Protein AF-A0A4Y7JZV1-F1 (afdb_monomer)

Nearest PDB structures (foldseek):
  4ozs-assembly1_A  TM=9.138E-01  e=5.845E-04  synthetic construct
  5orm-assembly1_A  TM=9.285E-01  e=1.076E-03  synthetic construct
  5i9g-assembly1_C  TM=8.326E-01  e=6.178E-04  unidentified
  4pjs-assembly1_A  TM=9.303E-01  e=1.774E-03  unidentified
  4pjq-assembly2_B  TM=8.837E-01  e=1.587E-03  unidentified

Radius of gyration: 12.01 Å; Cα contacts (8 Å, |Δi|>4): 100; chains: 1; bounding box: 32×24×26 Å

Solvent-accessible surface area (backbone atoms only — not comparable to full-atom values): 4711 Å² total; per-residue (Å²): 110,47,23,74,71,68,40,49,64,65,36,50,52,56,57,71,66,45,91,74,80,50,68,68,59,53,34,51,48,28,35,13,28,20,75,70,67,38,23,68,59,22,48,53,55,51,53,48,38,62,72,71,66,50,78,83,52,75,72,41,55,53,25,50,43,48,10,21,63,76,60,69,34,60,71,61,33,54,58,56,53,65,72,77,110

Foldseek 3Di:
DCLLVVNLVVLVVVLVPDPDDALVSLLVNLLSCLNVLVLVVSVVSVVVCVVVVHDHDPSSLVSNLSSCVSNVVVVVNVVSVVVVD

Organism: Papaver somniferum (NCBI:txid3469)

pLDDT: mean 87.42, std 6.57, range [59.88, 93.88]

Structure (mmCIF, N/CA/C/O backbone):
data_AF-A0A4Y7JZV1-F1
#
_entry.id   AF-A0A4Y7JZV1-F1
#
loop_
_atom_site.group_PDB
_atom_site.id
_atom_site.type_symbol
_atom_site.label_atom_id
_atom_site.label_alt_id
_atom_site.label_comp_id
_atom_site.label_asym_id
_atom_site.label_entity_id
_atom_site.label_seq_id
_atom_site.pdbx_PDB_ins_code
_atom_site.Cartn_x
_atom_site.Cartn_y
_atom_site.Cartn_z
_atom_site.occupancy
_atom_site.B_iso_or_equiv
_atom_site.auth_seq_id
_atom_site.auth_comp_id
_atom_site.auth_asym_id
_atom_site.auth_atom_id
_atom_site.pdbx_PDB_model_num
ATOM 1 N N . MET A 1 1 ? 8.435 11.141 -2.167 1.00 59.91 1 MET A N 1
ATOM 2 C CA . MET A 1 1 ? 9.855 11.301 -2.544 1.00 59.91 1 MET A CA 1
ATOM 3 C C . MET A 1 1 ? 10.642 10.074 -2.105 1.00 59.91 1 MET A C 1
ATOM 5 O O . MET A 1 1 ? 11.028 9.330 -2.984 1.00 59.91 1 MET A O 1
ATOM 9 N N . PHE A 1 2 ? 10.715 9.768 -0.802 1.00 70.94 2 PHE A N 1
ATOM 10 C CA . PHE A 1 2 ? 11.384 8.566 -0.261 1.00 70.94 2 PHE A CA 1
ATOM 11 C C . PHE A 1 2 ? 10.914 7.242 -0.886 1.00 70.94 2 PHE A C 1
ATOM 13 O O . PHE A 1 2 ? 11.685 6.576 -1.568 1.00 70.94 2 PHE A O 1
ATOM 20 N N . ALA A 1 3 ? 9.616 6.931 -0.795 1.00 72.44 3 ALA A N 1
ATOM 21 C CA . ALA A 1 3 ? 9.100 5.652 -1.285 1.00 72.44 3 ALA A CA 1
ATOM 22 C C . ALA A 1 3 ? 9.224 5.474 -2.815 1.00 72.44 3 ALA A C 1
ATOM 24 O O . ALA A 1 3 ? 9.452 4.373 -3.295 1.00 72.44 3 ALA A O 1
ATOM 25 N N . LYS A 1 4 ? 9.137 6.557 -3.602 1.00 67.56 4 LYS A N 1
ATOM 26 C CA . LYS A 1 4 ? 9.349 6.503 -5.064 1.00 67.56 4 LYS A C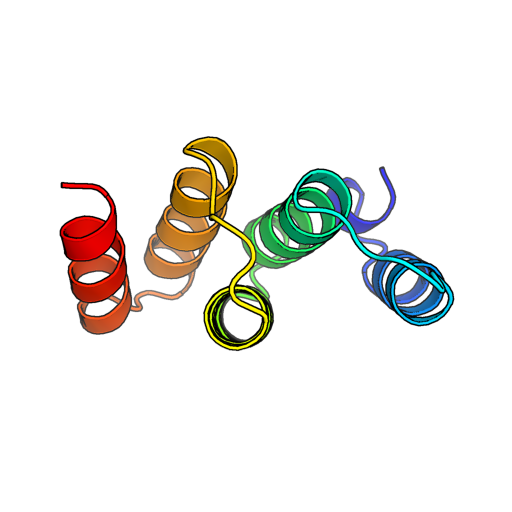A 1
ATOM 27 C C . LYS A 1 4 ? 10.811 6.254 -5.452 1.00 67.56 4 LYS A C 1
ATOM 29 O O . LYS A 1 4 ? 11.052 5.770 -6.548 1.00 67.56 4 LYS A O 1
ATOM 34 N N . CYS A 1 5 ? 11.760 6.587 -4.580 1.00 79.12 5 CYS A N 1
ATOM 35 C CA . CYS A 1 5 ? 13.189 6.369 -4.805 1.00 79.12 5 CYS A CA 1
ATOM 36 C C . CYS A 1 5 ? 13.683 5.022 -4.246 1.00 79.12 5 CYS A C 1
ATOM 38 O O . CYS A 1 5 ? 14.886 4.793 -4.216 1.00 79.12 5 CYS A O 1
ATOM 40 N N . GLY A 1 6 ? 12.777 4.158 -3.773 1.00 78.44 6 GLY A N 1
ATOM 41 C CA . GLY A 1 6 ? 13.112 2.852 -3.195 1.00 78.44 6 GLY A CA 1
ATOM 42 C C . GLY A 1 6 ? 13.489 2.877 -1.713 1.00 78.44 6 GLY A C 1
ATOM 43 O O . GLY A 1 6 ? 13.608 1.819 -1.104 1.00 78.44 6 GLY A O 1
ATOM 44 N N . AS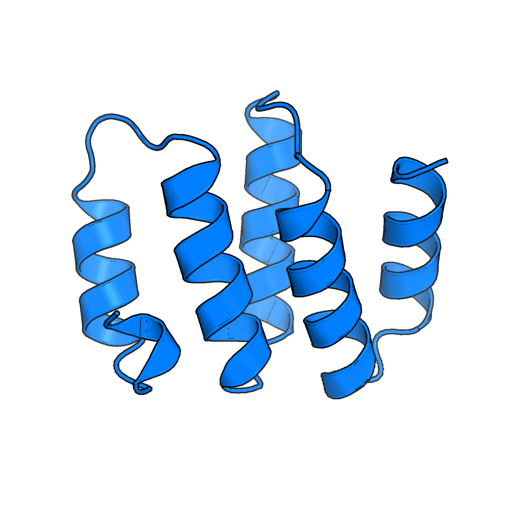P A 1 7 ? 13.594 4.058 -1.096 1.00 86.75 7 ASP A N 1
ATOM 45 C CA . ASP A 1 7 ? 13.810 4.191 0.347 1.00 86.75 7 ASP A CA 1
ATOM 46 C C . ASP A 1 7 ? 12.479 4.053 1.103 1.00 86.75 7 ASP A C 1
ATOM 48 O O . ASP A 1 7 ? 11.837 5.025 1.523 1.00 86.75 7 ASP A O 1
ATOM 52 N N . LEU A 1 8 ? 12.017 2.807 1.192 1.00 86.94 8 LEU 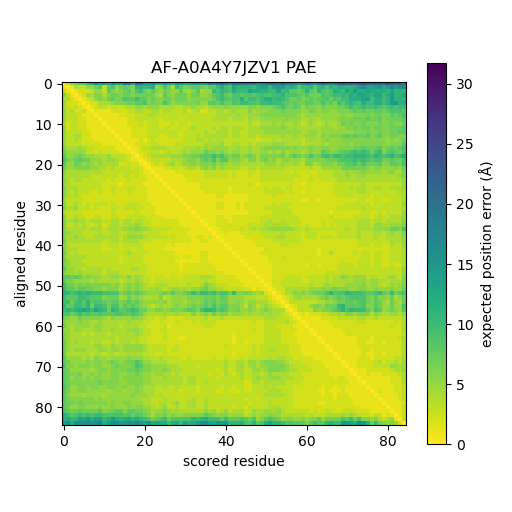A N 1
ATOM 53 C CA . LEU A 1 8 ? 10.781 2.438 1.878 1.00 86.94 8 LEU A CA 1
ATOM 54 C C . LEU A 1 8 ? 10.910 2.514 3.402 1.00 86.94 8 LEU A C 1
ATOM 56 O O . LEU A 1 8 ? 9.910 2.755 4.080 1.00 86.94 8 LEU A O 1
ATOM 60 N N . GLU A 1 9 ? 12.117 2.348 3.939 1.00 86.75 9 GLU A N 1
ATOM 61 C CA . GLU A 1 9 ? 12.373 2.377 5.379 1.00 86.75 9 GLU A CA 1
ATOM 62 C C . GLU A 1 9 ? 12.186 3.793 5.929 1.00 86.75 9 GLU A C 1
ATOM 64 O O . GLU A 1 9 ? 11.347 4.007 6.809 1.00 86.75 9 GLU A O 1
ATOM 69 N N . SER A 1 10 ? 12.846 4.791 5.329 1.00 86.69 10 SER A N 1
ATOM 70 C CA . SER A 1 10 ? 12.646 6.196 5.701 1.00 86.69 10 SER A CA 1
ATOM 71 C C . SER A 1 10 ? 11.210 6.644 5.445 1.00 86.69 10 SER A C 1
ATOM 73 O O . SER A 1 10 ? 10.635 7.384 6.247 1.00 86.69 10 SER A O 1
ATOM 75 N N . ALA A 1 11 ? 10.593 6.187 4.347 1.00 87.06 11 ALA A N 1
ATOM 76 C CA . ALA A 1 11 ? 9.196 6.495 4.061 1.00 87.06 11 ALA A CA 1
ATOM 77 C C . ALA A 1 11 ? 8.258 5.982 5.163 1.00 87.06 11 ALA A C 1
ATOM 79 O O . ALA A 1 11 ? 7.385 6.726 5.608 1.00 87.06 11 ALA A O 1
ATOM 80 N N . SER A 1 12 ? 8.462 4.746 5.621 1.00 86.31 12 SER A N 1
ATOM 81 C CA . SER A 1 12 ? 7.656 4.114 6.670 1.00 86.31 12 SER A CA 1
ATOM 82 C C . SER A 1 12 ? 7.908 4.747 8.036 1.00 86.31 12 SER A C 1
ATOM 84 O O . SER A 1 12 ? 6.960 5.027 8.770 1.00 86.31 12 SER A O 1
ATOM 86 N N . LEU A 1 13 ? 9.167 5.053 8.363 1.00 89.00 13 LEU A N 1
ATOM 87 C CA . LEU A 1 13 ? 9.532 5.749 9.596 1.00 89.00 13 LEU A CA 1
ATOM 88 C C . LEU A 1 13 ? 8.842 7.114 9.682 1.00 89.00 13 LEU A C 1
ATOM 90 O O . LEU A 1 13 ? 8.146 7.401 10.657 1.00 89.00 13 LEU A O 1
ATOM 94 N N . MET A 1 14 ? 8.982 7.934 8.639 1.00 88.19 14 MET A N 1
ATOM 95 C CA . MET A 1 14 ? 8.364 9.259 8.580 1.00 88.19 14 MET A CA 1
ATOM 96 C C . MET A 1 14 ? 6.840 9.160 8.606 1.00 88.19 14 MET A C 1
ATOM 98 O O . MET A 1 14 ? 6.182 9.929 9.304 1.00 88.19 14 MET A O 1
ATOM 102 N N . PHE A 1 15 ? 6.268 8.187 7.893 1.00 88.50 15 PHE A N 1
ATOM 103 C CA . PHE A 1 15 ? 4.834 7.927 7.915 1.00 88.50 15 PHE A CA 1
ATOM 104 C C . PHE A 1 15 ? 4.332 7.617 9.329 1.00 88.50 15 PHE A C 1
ATOM 106 O O . PHE A 1 15 ? 3.347 8.205 9.772 1.00 88.50 15 PHE A O 1
ATOM 113 N N . ASN A 1 16 ? 5.035 6.761 10.070 1.00 88.00 16 ASN A N 1
ATOM 114 C CA . ASN A 1 16 ? 4.670 6.382 11.433 1.00 88.00 16 ASN A CA 1
ATOM 115 C C . ASN A 1 16 ? 4.833 7.523 12.444 1.00 88.00 16 ASN A C 1
ATOM 117 O O . ASN A 1 16 ? 4.064 7.600 13.400 1.00 88.00 16 ASN A O 1
ATOM 121 N N . GLN A 1 17 ? 5.774 8.442 12.216 1.00 91.19 17 GLN A N 1
ATOM 122 C CA . GLN A 1 17 ? 5.979 9.621 13.063 1.00 91.19 17 GLN A CA 1
ATOM 123 C C . GLN A 1 17 ? 4.914 10.715 12.871 1.00 91.19 17 GLN A C 1
ATOM 125 O O . GLN A 1 17 ? 4.783 11.608 13.714 1.00 91.19 17 GLN A O 1
ATOM 130 N N . LEU A 1 18 ? 4.126 10.674 11.790 1.00 87.31 18 LEU A N 1
ATOM 131 C CA . LEU A 1 18 ? 3.079 11.666 11.553 1.00 87.31 18 LEU A CA 1
ATOM 132 C C . LEU A 1 18 ? 1.923 11.501 12.543 1.00 87.31 18 LEU A C 1
ATOM 134 O O . LEU A 1 18 ? 1.162 10.535 12.498 1.00 87.31 18 LEU A O 1
ATOM 138 N N . ARG A 1 19 ? 1.740 12.523 13.386 1.00 84.00 19 ARG A N 1
ATOM 139 C CA . ARG A 1 19 ? 0.660 12.589 14.385 1.00 84.00 19 ARG A CA 1
ATOM 140 C C . ARG A 1 19 ? -0.738 12.622 13.752 1.00 84.00 19 ARG A C 1
ATOM 142 O O . ARG A 1 19 ? -1.695 12.156 14.358 1.00 84.00 19 ARG A O 1
ATOM 149 N N . LYS A 1 20 ? -0.860 13.171 12.539 1.00 82.06 20 LYS A N 1
ATOM 150 C CA . LYS A 1 20 ? -2.085 13.151 11.733 1.00 82.06 20 LYS A CA 1
ATOM 151 C C . LYS A 1 20 ? -1.728 12.786 10.29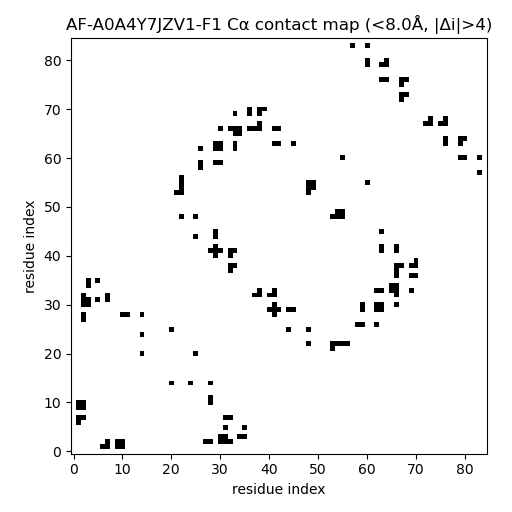9 1.00 82.06 20 LYS A C 1
ATOM 153 O O . LYS A 1 20 ? -0.990 13.515 9.639 1.00 82.06 20 LYS A O 1
ATOM 158 N N . LYS A 1 21 ? -2.259 11.663 9.826 1.00 87.38 21 LYS A N 1
ATOM 159 C CA . LYS A 1 21 ? -2.105 11.203 8.446 1.00 87.38 21 LYS A CA 1
ATOM 160 C C . LYS A 1 21 ? -3.308 11.685 7.641 1.00 87.38 21 LYS A C 1
ATOM 162 O O . LYS A 1 21 ? -4.439 11.619 8.114 1.00 87.38 21 LYS A O 1
ATOM 167 N N . CYS A 1 22 ? -3.072 12.212 6.446 1.00 86.94 22 CYS A N 1
ATOM 168 C CA . CYS A 1 22 ? -4.135 12.553 5.503 1.00 86.94 22 CYS A CA 1
ATOM 169 C C . CYS A 1 22 ? -4.041 11.647 4.275 1.00 86.94 22 CYS A C 1
ATOM 171 O O . CYS A 1 22 ? -3.021 10.989 4.056 1.00 86.94 22 CYS A O 1
ATOM 173 N N . ILE A 1 23 ? -5.096 11.627 3.459 1.00 88.38 23 ILE A N 1
ATOM 174 C CA . ILE A 1 23 ? -5.180 10.749 2.285 1.00 88.38 23 ILE A CA 1
ATOM 175 C C . ILE A 1 23 ? -3.985 10.906 1.327 1.00 88.38 23 ILE A C 1
ATOM 177 O O . ILE A 1 23 ? -3.536 9.926 0.740 1.00 88.38 23 ILE A O 1
ATOM 181 N N . ILE A 1 24 ? -3.398 12.104 1.234 1.00 87.94 24 ILE A N 1
ATOM 182 C CA . ILE A 1 24 ? -2.218 12.375 0.399 1.00 87.94 24 ILE A CA 1
ATOM 183 C C . ILE A 1 24 ? -0.990 11.614 0.921 1.00 87.94 24 ILE A C 1
ATOM 185 O O . ILE A 1 24 ? -0.254 11.005 0.139 1.00 87.94 24 ILE A O 1
ATOM 189 N N . THR A 1 25 ? -0.769 11.615 2.239 1.00 89.19 25 THR A N 1
ATOM 190 C CA . THR A 1 25 ? 0.343 10.891 2.867 1.00 89.19 25 THR A CA 1
ATOM 191 C C . THR A 1 25 ? 0.187 9.388 2.669 1.00 89.19 25 THR A C 1
ATOM 193 O O . THR A 1 25 ? 1.121 8.727 2.221 1.00 89.19 25 THR A O 1
ATOM 196 N N . TRP A 1 26 ? -1.011 8.866 2.932 1.00 90.88 26 TRP A N 1
ATOM 197 C CA . TRP A 1 26 ? -1.351 7.464 2.706 1.00 90.88 26 TRP A CA 1
ATOM 198 C C . TRP A 1 26 ? -1.107 7.042 1.256 1.00 90.88 26 TRP A C 1
ATOM 200 O O . TRP A 1 26 ? -0.380 6.088 0.992 1.00 90.88 26 TRP A O 1
ATOM 210 N N .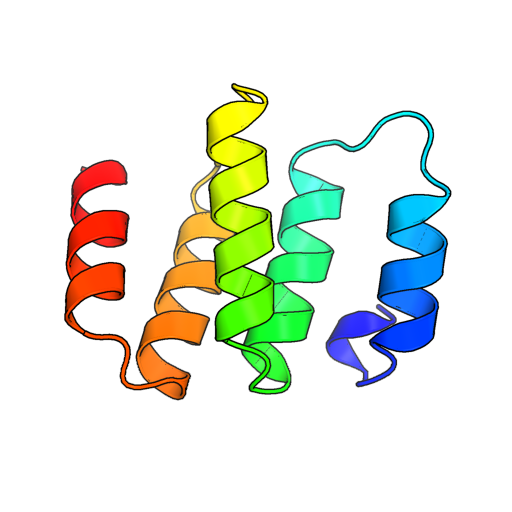 THR A 1 27 ? -1.634 7.815 0.307 1.00 91.12 27 THR A N 1
ATOM 211 C CA . THR A 1 27 ? -1.459 7.569 -1.130 1.00 91.12 27 THR A CA 1
ATOM 212 C C . THR A 1 27 ? 0.009 7.560 -1.526 1.00 91.12 27 THR A C 1
ATOM 214 O O . THR A 1 27 ? 0.427 6.721 -2.317 1.00 91.12 27 THR A O 1
ATOM 217 N N . SER A 1 28 ? 0.810 8.468 -0.965 1.00 90.38 28 SER A N 1
ATOM 218 C CA . SER A 1 28 ? 2.238 8.555 -1.275 1.00 90.38 28 SER A CA 1
ATOM 219 C C . SER A 1 28 ? 3.001 7.296 -0.857 1.00 90.38 28 SER A C 1
ATOM 221 O O . SER A 1 28 ? 3.886 6.856 -1.593 1.00 90.38 28 SER A O 1
ATOM 223 N N . VAL A 1 29 ? 2.660 6.715 0.298 1.00 91.44 29 VAL A N 1
ATOM 224 C CA . VAL A 1 29 ? 3.282 5.476 0.791 1.00 91.44 29 VAL A CA 1
ATOM 225 C C . VAL A 1 29 ? 2.766 4.267 0.016 1.00 91.44 29 VAL A C 1
ATOM 227 O O . VAL A 1 29 ? 3.576 3.502 -0.500 1.00 91.44 29 VAL A O 1
ATOM 230 N N . VAL A 1 30 ? 1.448 4.144 -0.171 1.00 92.50 30 VAL A N 1
ATOM 231 C CA . VAL A 1 30 ? 0.828 3.053 -0.946 1.00 92.50 30 VAL A CA 1
ATOM 232 C C . VAL A 1 30 ? 1.374 3.002 -2.374 1.00 92.50 30 VAL A C 1
ATOM 234 O O . VAL A 1 30 ? 1.780 1.941 -2.839 1.00 92.50 30 VAL A O 1
ATOM 237 N N . ALA A 1 31 ? 1.453 4.144 -3.062 1.00 91.00 31 ALA A N 1
ATOM 238 C CA . ALA A 1 31 ? 1.997 4.214 -4.418 1.00 91.00 31 ALA A CA 1
ATOM 239 C C . ALA A 1 31 ? 3.486 3.854 -4.474 1.00 91.00 31 ALA A C 1
ATOM 241 O O . ALA A 1 31 ? 3.930 3.221 -5.427 1.00 91.00 31 ALA A O 1
ATOM 242 N N . GLY A 1 32 ? 4.262 4.246 -3.462 1.00 91.50 32 GLY A N 1
ATOM 243 C CA . GLY A 1 32 ? 5.667 3.869 -3.377 1.00 91.50 32 GLY A CA 1
ATOM 244 C C . GLY A 1 32 ? 5.863 2.374 -3.129 1.00 91.50 32 GLY A C 1
ATOM 245 O O . GLY A 1 32 ? 6.666 1.752 -3.813 1.00 91.50 32 GLY A O 1
ATOM 246 N N . LEU A 1 33 ? 5.094 1.772 -2.221 1.00 91.31 33 LEU A N 1
ATOM 247 C CA . LEU A 1 33 ? 5.117 0.324 -1.990 1.00 91.31 33 LEU A CA 1
ATOM 248 C C . LEU A 1 33 ? 4.719 -0.447 -3.254 1.00 91.31 33 LEU A C 1
ATOM 250 O O . LEU A 1 33 ? 5.431 -1.361 -3.663 1.00 91.31 33 LEU A O 1
ATOM 254 N N . ALA A 1 34 ? 3.642 -0.021 -3.921 1.00 90.19 34 ALA A N 1
ATOM 255 C CA . ALA A 1 34 ? 3.197 -0.589 -5.191 1.00 90.19 34 ALA A CA 1
ATOM 256 C C . ALA A 1 34 ? 4.303 -0.548 -6.259 1.00 90.19 34 ALA A C 1
ATOM 258 O O . ALA A 1 34 ? 4.576 -1.558 -6.904 1.00 90.19 34 ALA A O 1
ATOM 259 N N . PHE A 1 35 ? 4.972 0.601 -6.404 1.00 88.88 35 PHE A N 1
ATOM 260 C CA . PHE A 1 35 ? 6.054 0.793 -7.371 1.00 88.88 35 PHE A CA 1
ATOM 261 C C . PHE A 1 35 ? 7.273 -0.100 -7.095 1.00 88.88 35 PHE A C 1
ATOM 263 O O . PHE A 1 35 ? 7.915 -0.567 -8.029 1.00 88.88 35 PHE A O 1
ATOM 270 N N . ASN A 1 36 ? 7.570 -0.381 -5.825 1.00 88.75 36 ASN A N 1
ATOM 271 C CA . ASN A 1 36 ? 8.684 -1.246 -5.425 1.00 88.75 36 ASN A CA 1
ATOM 272 C C . ASN A 1 36 ? 8.293 -2.730 -5.305 1.00 88.75 36 ASN A C 1
ATOM 274 O O . ASN A 1 36 ? 9.033 -3.518 -4.720 1.00 88.75 36 ASN A O 1
ATOM 278 N N . GLY A 1 37 ? 7.122 -3.128 -5.812 1.00 86.69 37 GLY A N 1
ATOM 279 C CA . GLY A 1 37 ? 6.661 -4.518 -5.779 1.00 86.69 37 GLY A CA 1
ATOM 280 C C . GLY A 1 37 ? 6.191 -5.010 -4.404 1.00 86.69 37 GLY A C 1
ATOM 281 O O . GLY A 1 37 ? 5.801 -6.172 -4.279 1.00 86.69 37 GLY A O 1
ATOM 282 N N . GLN A 1 38 ? 6.135 -4.141 -3.390 1.00 90.19 38 GLN A N 1
ATOM 283 C CA . GLN A 1 38 ? 5.629 -4.437 -2.042 1.00 90.19 38 GLN A CA 1
ATOM 284 C C . GLN A 1 38 ? 4.091 -4.446 -2.013 1.00 90.19 38 GLN A C 1
ATOM 286 O O . GLN A 1 38 ? 3.423 -3.711 -1.282 1.00 90.19 38 GLN A O 1
ATOM 291 N N . CYS A 1 39 ? 3.496 -5.281 -2.864 1.00 90.94 39 CYS A N 1
ATOM 292 C CA . CYS A 1 39 ? 2.069 -5.239 -3.175 1.00 90.94 39 CYS A CA 1
ATOM 293 C C . CYS A 1 39 ? 1.192 -5.586 -1.963 1.00 90.94 39 CYS A C 1
ATOM 295 O O . CYS A 1 39 ? 0.128 -5.000 -1.775 1.00 90.94 39 CYS A O 1
ATOM 297 N N . LYS A 1 40 ? 1.643 -6.524 -1.119 1.00 90.69 40 LYS A N 1
ATOM 298 C CA . LYS A 1 40 ? 0.913 -6.938 0.090 1.00 90.69 40 LYS A CA 1
ATOM 299 C C . LYS A 1 40 ? 0.842 -5.814 1.125 1.00 90.69 40 LYS A C 1
ATOM 301 O O . LYS A 1 40 ? -0.222 -5.585 1.687 1.00 90.69 40 LYS A O 1
ATOM 306 N N . GLU A 1 41 ? 1.943 -5.098 1.331 1.00 91.56 41 GLU A N 1
ATOM 307 C CA . GLU A 1 41 ? 2.013 -3.968 2.267 1.00 91.56 41 GLU A CA 1
ATOM 308 C C . GLU A 1 41 ? 1.202 -2.775 1.758 1.00 91.56 41 GLU A C 1
ATOM 310 O O . GLU A 1 41 ? 0.448 -2.172 2.519 1.00 91.56 41 GLU A O 1
ATOM 315 N N . ALA A 1 42 ? 1.266 -2.490 0.451 1.00 92.50 42 ALA A N 1
ATOM 316 C CA . ALA A 1 42 ? 0.424 -1.471 -0.175 1.00 92.50 42 ALA A CA 1
ATOM 317 C C . ALA A 1 42 ? -1.074 -1.738 0.066 1.00 92.50 42 ALA A C 1
ATOM 319 O O . ALA A 1 42 ? -1.839 -0.814 0.347 1.00 92.50 42 ALA A O 1
ATOM 320 N N . LEU A 1 43 ? -1.491 -3.005 -0.015 1.00 92.44 43 LEU A N 1
ATOM 321 C CA . LEU A 1 43 ? -2.873 -3.416 0.226 1.00 92.44 43 LEU A CA 1
ATOM 322 C C . LEU A 1 43 ? -3.265 -3.380 1.701 1.00 92.44 43 LEU A C 1
ATOM 324 O O . LEU A 1 43 ? -4.385 -2.978 1.999 1.00 92.44 43 LEU A O 1
ATOM 328 N N . ALA A 1 44 ? -2.365 -3.764 2.607 1.00 92.62 44 ALA A N 1
ATOM 329 C CA . ALA A 1 44 ? -2.614 -3.670 4.043 1.00 92.62 44 ALA A CA 1
ATOM 330 C C . ALA A 1 44 ? -2.886 -2.215 4.461 1.00 92.62 44 ALA A C 1
ATOM 332 O O . ALA A 1 44 ? -3.893 -1.939 5.108 1.00 92.62 44 ALA A O 1
ATOM 333 N N . LEU A 1 45 ? -2.072 -1.267 3.982 1.00 91.75 45 LEU A N 1
ATOM 334 C CA . LEU A 1 45 ? -2.303 0.158 4.237 1.00 91.75 45 LEU A CA 1
ATOM 335 C C . LEU A 1 45 ? -3.606 0.665 3.606 1.00 91.75 45 LEU A C 1
ATOM 337 O O . LEU A 1 45 ? -4.278 1.514 4.183 1.00 91.75 45 LEU A O 1
ATOM 341 N N . PHE A 1 46 ? -3.997 0.166 2.430 1.00 91.50 46 PHE A N 1
ATOM 342 C CA . PHE A 1 46 ? -5.290 0.530 1.844 1.00 91.50 46 PHE A CA 1
ATOM 343 C C . PHE A 1 46 ? -6.478 0.034 2.680 1.00 91.50 46 PHE A C 1
ATOM 345 O O . PHE A 1 46 ? -7.466 0.758 2.844 1.00 91.50 46 PHE A O 1
ATOM 352 N N . ASP A 1 47 ? -6.380 -1.175 3.234 1.00 91.00 47 ASP A N 1
ATOM 353 C CA . ASP A 1 47 ? -7.395 -1.708 4.140 1.00 91.00 47 ASP A CA 1
ATOM 354 C C . ASP A 1 47 ? -7.486 -0.844 5.417 1.00 91.00 47 ASP A C 1
ATOM 356 O O . ASP A 1 47 ? -8.592 -0.530 5.858 1.00 91.00 47 ASP A O 1
ATOM 360 N N . GLU A 1 48 ? -6.359 -0.357 5.950 1.00 90.75 48 GLU A N 1
ATOM 361 C CA . GLU A 1 48 ? -6.333 0.584 7.084 1.00 90.75 48 GLU A CA 1
ATOM 362 C C . GLU A 1 48 ? -7.048 1.908 6.776 1.00 90.75 48 GLU A C 1
ATOM 364 O O . GLU A 1 48 ? -7.863 2.365 7.575 1.00 90.75 48 GLU A O 1
ATOM 369 N N . ILE A 1 49 ? -6.840 2.495 5.593 1.00 87.50 49 ILE A N 1
ATOM 370 C CA . ILE A 1 49 ? -7.547 3.719 5.161 1.00 87.50 49 ILE A CA 1
ATOM 371 C C . ILE A 1 49 ? -9.060 3.506 5.156 1.00 87.50 49 ILE A C 1
ATOM 373 O O . ILE A 1 49 ? -9.822 4.367 5.607 1.00 87.50 49 ILE A O 1
ATOM 377 N N . CYS A 1 50 ? -9.497 2.344 4.660 1.00 84.81 50 CYS A N 1
ATOM 378 C CA . CYS A 1 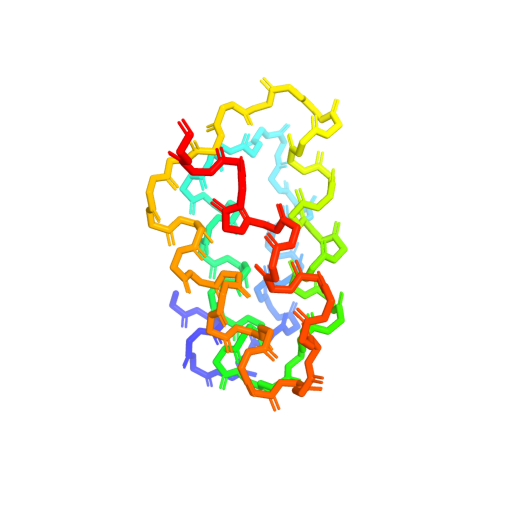50 ? -10.906 1.974 4.648 1.00 84.81 50 CYS A CA 1
ATOM 379 C C . CYS A 1 50 ? -11.470 1.839 6.072 1.00 84.81 50 CYS A C 1
ATOM 381 O O . CYS A 1 50 ? -12.620 2.219 6.305 1.00 84.81 50 CYS A O 1
ATOM 383 N N . LEU A 1 51 ? -10.680 1.319 7.016 1.00 87.50 51 LEU A N 1
ATOM 384 C CA . LEU A 1 51 ? -11.059 1.182 8.425 1.00 87.50 51 LEU A CA 1
ATOM 385 C C . LEU A 1 51 ? -11.098 2.532 9.155 1.00 87.50 51 LEU A C 1
ATOM 387 O O . LEU A 1 51 ? -12.024 2.774 9.930 1.00 87.50 51 LEU A O 1
ATOM 391 N N . GLU A 1 52 ? -10.166 3.442 8.862 1.00 83.75 52 GLU A N 1
ATOM 392 C CA . GLU A 1 52 ? -10.134 4.801 9.425 1.00 83.75 52 GLU A CA 1
ATOM 393 C C . GLU A 1 52 ? -11.245 5.719 8.875 1.00 83.75 52 GLU A C 1
ATOM 395 O O . GLU A 1 52 ? -11.350 6.879 9.277 1.00 83.75 52 GLU A O 1
ATOM 400 N N . ARG A 1 53 ? -12.106 5.216 7.974 1.00 80.25 53 ARG A N 1
ATOM 401 C CA . ARG A 1 53 ? -13.173 5.977 7.291 1.00 80.25 53 ARG A CA 1
ATOM 402 C C . ARG A 1 53 ? -12.649 7.217 6.560 1.00 80.25 53 ARG A C 1
ATOM 404 O O . ARG A 1 53 ? -13.388 8.178 6.340 1.00 80.25 53 ARG A O 1
ATOM 411 N N . ILE A 1 54 ? -11.378 7.198 6.165 1.00 81.31 54 ILE A N 1
ATOM 412 C CA . ILE A 1 54 ? -10.803 8.227 5.308 1.00 81.31 54 ILE A CA 1
ATOM 413 C C . ILE A 1 54 ? -11.282 7.927 3.893 1.00 8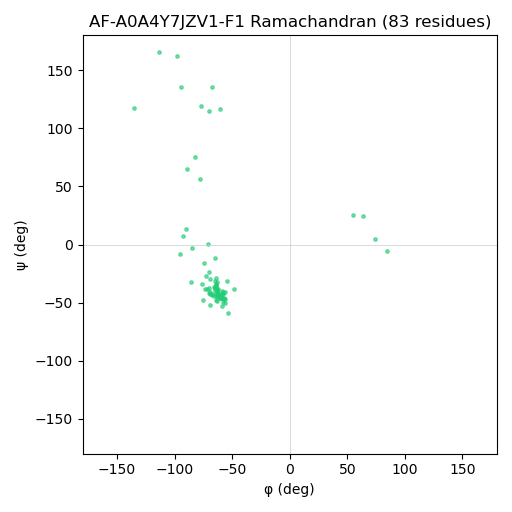1.31 54 ILE A C 1
ATOM 415 O O . ILE A 1 54 ? -10.994 6.858 3.360 1.00 81.31 54 ILE A O 1
ATOM 419 N N . GLN A 1 55 ? -12.010 8.865 3.283 1.00 82.50 55 GLN A N 1
ATOM 420 C CA . GLN A 1 55 ? -12.509 8.686 1.923 1.00 82.50 55 GLN A CA 1
ATOM 421 C C . GLN A 1 55 ? -11.325 8.506 0.957 1.00 82.50 55 GLN A C 1
ATOM 423 O O . GLN A 1 55 ? -10.526 9.437 0.796 1.00 82.50 55 GLN A O 1
ATOM 428 N N . PRO A 1 56 ? -11.195 7.338 0.303 1.00 81.25 56 PRO A N 1
ATOM 429 C CA . PRO A 1 56 ? -10.182 7.146 -0.718 1.00 81.25 56 PRO A CA 1
ATOM 430 C C . PRO A 1 56 ? -10.518 8.028 -1.929 1.00 81.25 56 PRO A C 1
ATOM 432 O O . PRO A 1 56 ? -11.673 8.087 -2.350 1.00 81.25 56 PRO A O 1
ATOM 435 N N . HIS A 1 57 ? -9.525 8.718 -2.488 1.00 83.31 57 HIS A N 1
ATOM 436 C CA . HIS A 1 57 ? -9.664 9.470 -3.742 1.00 83.31 57 HIS A CA 1
ATOM 437 C C . HIS A 1 57 ? -9.131 8.648 -4.930 1.00 83.31 57 HIS A C 1
ATOM 439 O O . HIS A 1 57 ? -8.297 7.763 -4.738 1.00 83.31 57 HIS A O 1
ATOM 445 N N . ASP A 1 58 ? -9.484 8.998 -6.162 1.00 84.94 58 ASP A N 1
ATOM 446 C CA . ASP A 1 58 ? -9.147 8.235 -7.381 1.00 84.94 58 ASP A CA 1
ATOM 447 C C . ASP A 1 58 ? -7.668 7.820 -7.492 1.00 84.94 58 ASP A C 1
ATOM 449 O O . ASP A 1 58 ? -7.347 6.691 -7.866 1.00 84.94 58 ASP A O 1
ATOM 453 N N . VAL A 1 59 ? -6.741 8.690 -7.077 1.00 87.94 59 VAL A N 1
ATOM 454 C CA . VAL A 1 59 ? -5.293 8.425 -7.169 1.00 87.94 59 VAL A CA 1
ATOM 455 C C . VAL A 1 59 ? -4.853 7.223 -6.324 1.00 87.94 59 VAL A C 1
ATOM 457 O O . VAL A 1 59 ? -3.932 6.504 -6.715 1.00 87.94 59 VAL A O 1
ATOM 460 N N . ILE A 1 60 ? -5.504 6.955 -5.187 1.00 90.06 60 ILE A N 1
ATOM 461 C CA . ILE A 1 60 ? -5.119 5.817 -4.347 1.00 90.06 60 ILE A CA 1
ATOM 462 C C . ILE A 1 60 ? -5.611 4.503 -4.935 1.00 90.06 60 ILE A C 1
ATOM 464 O O . ILE A 1 60 ? -4.901 3.504 -4.884 1.00 90.06 60 ILE A O 1
ATOM 468 N N . PHE A 1 61 ? -6.777 4.517 -5.578 1.00 91.38 61 PHE A N 1
ATOM 469 C CA . PHE A 1 61 ? -7.284 3.357 -6.290 1.00 91.38 61 PHE A CA 1
ATOM 470 C C . PHE A 1 61 ? -6.371 2.972 -7.454 1.00 91.38 61 PHE A C 1
ATOM 472 O O . PHE A 1 61 ? -6.073 1.793 -7.616 1.00 91.38 61 PHE A O 1
ATOM 479 N N . ILE A 1 62 ? -5.842 3.948 -8.201 1.00 91.44 62 ILE A N 1
ATOM 480 C CA . ILE A 1 62 ? -4.845 3.695 -9.255 1.00 91.44 62 ILE A CA 1
ATOM 481 C C . ILE A 1 62 ? -3.592 3.030 -8.669 1.00 91.44 62 ILE A C 1
ATOM 483 O O . ILE A 1 62 ? -3.103 2.039 -9.217 1.00 91.44 62 ILE A O 1
ATOM 487 N N . ALA A 1 63 ? -3.085 3.538 -7.542 1.00 91.56 63 ALA A N 1
ATOM 488 C CA . ALA A 1 63 ? -1.913 2.974 -6.876 1.00 91.56 63 ALA A CA 1
ATOM 489 C C . ALA A 1 63 ? -2.149 1.523 -6.419 1.00 91.56 63 ALA A C 1
ATOM 491 O O . ALA A 1 63 ? -1.317 0.648 -6.657 1.00 91.56 63 ALA A O 1
ATOM 492 N N . VAL A 1 64 ? -3.308 1.254 -5.821 1.00 92.94 64 VAL A N 1
ATOM 493 C CA . VAL A 1 64 ? -3.687 -0.077 -5.334 1.00 92.94 64 VAL A CA 1
ATOM 494 C C . VAL A 1 64 ? -3.937 -1.055 -6.484 1.00 92.94 64 VAL A C 1
ATOM 496 O O . VAL A 1 64 ? -3.464 -2.187 -6.435 1.00 92.94 64 VAL A O 1
ATOM 499 N N . LEU A 1 65 ? -4.617 -0.638 -7.554 1.00 93.31 65 LEU A N 1
ATOM 500 C CA . LEU A 1 65 ? -4.819 -1.470 -8.746 1.00 93.31 65 LEU A CA 1
ATOM 501 C C . LEU A 1 65 ? -3.497 -1.786 -9.457 1.00 93.31 65 LEU A C 1
ATOM 503 O O . LEU A 1 65 ? -3.313 -2.902 -9.951 1.00 93.31 65 LEU A O 1
ATOM 507 N N . SER A 1 66 ? -2.555 -0.840 -9.454 1.00 91.81 66 SER A N 1
ATOM 508 C CA . SER A 1 66 ? -1.194 -1.075 -9.945 1.00 91.81 66 SER A CA 1
ATOM 509 C C . SER A 1 66 ? -0.495 -2.139 -9.096 1.00 91.81 66 SER A C 1
ATOM 511 O O . SER A 1 66 ? 0.051 -3.093 -9.646 1.00 91.81 66 SER A O 1
ATOM 513 N N . ALA A 1 67 ? -0.595 -2.053 -7.763 1.00 92.88 67 ALA A N 1
ATOM 514 C CA . ALA A 1 67 ? -0.078 -3.083 -6.859 1.00 92.88 67 ALA A CA 1
ATOM 515 C C . ALA A 1 67 ? -0.714 -4.458 -7.126 1.00 92.88 67 ALA A C 1
ATOM 517 O O . ALA A 1 67 ? -0.015 -5.466 -7.176 1.00 92.88 67 ALA A O 1
ATOM 518 N N . CYS A 1 68 ? -2.031 -4.518 -7.348 1.00 93.81 68 CYS A N 1
ATOM 519 C CA . CYS A 1 68 ? -2.712 -5.772 -7.672 1.00 93.81 68 CYS A CA 1
ATOM 520 C C . CYS A 1 68 ? -2.213 -6.376 -8.989 1.00 93.81 68 CYS A C 1
ATOM 522 O O . CYS A 1 68 ? -1.995 -7.583 -9.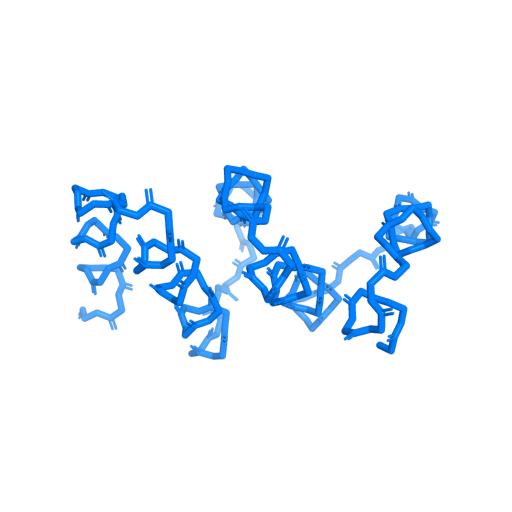057 1.00 93.81 68 CYS A O 1
ATOM 524 N N . THR A 1 69 ? -1.996 -5.542 -10.008 1.00 91.94 69 THR A N 1
ATOM 525 C CA . THR A 1 69 ? -1.456 -5.971 -11.305 1.00 91.94 69 THR A CA 1
ATOM 526 C C . THR A 1 69 ? -0.040 -6.528 -11.157 1.00 91.94 69 THR A C 1
ATOM 528 O O . THR A 1 69 ? 0.229 -7.632 -11.622 1.00 91.94 69 THR A O 1
ATOM 531 N N . HIS A 1 70 ? 0.846 -5.815 -10.455 1.00 87.56 70 HIS A N 1
ATOM 532 C CA . HIS A 1 70 ? 2.220 -6.268 -10.216 1.00 87.56 70 HIS A CA 1
ATOM 533 C C . HIS A 1 70 ? 2.291 -7.538 -9.358 1.00 87.56 70 HIS A C 1
ATOM 535 O O . HIS A 1 70 ? 3.123 -8.404 -9.610 1.00 87.56 70 HIS A O 1
ATOM 541 N N . GLY A 1 71 ? 1.413 -7.663 -8.362 1.00 88.62 71 GLY A N 1
ATOM 542 C CA . GLY A 1 71 ? 1.379 -8.804 -7.450 1.00 88.62 71 GLY A CA 1
ATOM 543 C C . GLY A 1 71 ? 0.596 -10.017 -7.956 1.00 88.62 71 GLY A C 1
ATOM 544 O O . GLY A 1 71 ? 0.521 -11.010 -7.235 1.00 88.62 71 GLY A O 1
ATOM 545 N N . GLY A 1 72 ? -0.038 -9.946 -9.133 1.00 92.12 72 GLY A N 1
ATOM 546 C CA . GLY A 1 72 ? -0.931 -11.003 -9.629 1.00 92.12 72 GLY A CA 1
ATOM 547 C C . GLY A 1 72 ? -2.185 -11.215 -8.765 1.00 92.12 72 GLY A C 1
ATOM 548 O O . GLY A 1 72 ? -2.769 -12.296 -8.758 1.00 92.12 72 GLY A O 1
ATOM 549 N N . LEU A 1 73 ? -2.609 -10.196 -8.012 1.00 92.19 73 LEU A N 1
ATOM 550 C CA . LEU A 1 73 ? -3.687 -10.275 -7.019 1.00 92.19 73 LEU A CA 1
ATOM 551 C C . LEU A 1 73 ? -5.050 -9.980 -7.659 1.00 92.19 73 LEU A C 1
ATOM 553 O O . LEU A 1 73 ? -5.699 -8.979 -7.350 1.00 92.19 73 LEU A O 1
ATOM 557 N N . VAL A 1 74 ? -5.476 -10.854 -8.573 1.00 92.81 74 VAL A N 1
ATOM 558 C CA . VAL A 1 74 ? -6.658 -10.648 -9.433 1.00 92.81 74 VAL A CA 1
ATOM 559 C C . VAL A 1 74 ? -7.940 -10.433 -8.628 1.00 92.81 74 VAL A C 1
ATOM 561 O O . VAL A 1 74 ? -8.654 -9.459 -8.862 1.00 92.81 74 VAL A O 1
ATOM 564 N N . GLU A 1 75 ? -8.221 -11.298 -7.653 1.00 93.19 75 GLU A N 1
ATOM 565 C CA . GLU A 1 75 ? -9.448 -11.218 -6.847 1.00 93.19 75 GLU A CA 1
ATOM 566 C C . GLU A 1 75 ? -9.531 -9.901 -6.072 1.00 93.19 75 GLU A C 1
ATOM 568 O O . GLU A 1 75 ? -10.563 -9.226 -6.068 1.00 93.19 75 GLU A O 1
ATOM 573 N N . LYS A 1 76 ? -8.412 -9.487 -5.464 1.00 90.62 76 LYS A N 1
ATOM 574 C CA . LYS A 1 76 ? -8.358 -8.235 -4.710 1.00 90.62 76 LYS A CA 1
ATOM 575 C C . LYS A 1 76 ? -8.437 -7.025 -5.640 1.00 90.62 76 LYS A C 1
ATOM 577 O O . LYS A 1 76 ? -9.139 -6.073 -5.320 1.00 90.62 76 LYS A O 1
ATOM 582 N N . GLY A 1 77 ? -7.824 -7.085 -6.824 1.00 93.19 77 GLY A N 1
ATOM 583 C CA . GLY A 1 77 ? -7.982 -6.070 -7.870 1.00 93.19 77 GLY A CA 1
ATOM 584 C C . GLY A 1 77 ? -9.442 -5.869 -8.288 1.00 93.19 77 GLY A C 1
ATOM 585 O O . GLY A 1 77 ? -9.918 -4.736 -8.319 1.00 93.19 77 GLY A O 1
ATOM 586 N N . GLN A 1 78 ? -10.186 -6.955 -8.521 1.00 93.88 78 GLN A N 1
ATOM 587 C CA . GLN A 1 78 ? -11.618 -6.883 -8.835 1.00 93.88 78 GLN A CA 1
ATOM 588 C C . GLN A 1 78 ? -12.436 -6.296 -7.681 1.00 93.88 78 GLN A C 1
ATOM 590 O O . GLN A 1 78 ? -13.324 -5.475 -7.909 1.00 93.88 78 GLN A O 1
ATOM 595 N N . TRP A 1 79 ? -12.141 -6.696 -6.441 1.00 90.88 79 TRP A N 1
ATOM 596 C CA . TRP A 1 79 ? -12.819 -6.159 -5.263 1.00 90.88 79 TRP A CA 1
ATOM 597 C C . TRP A 1 79 ? -12.585 -4.653 -5.100 1.00 90.88 79 TRP A C 1
ATOM 599 O O . TRP A 1 79 ? -13.538 -3.916 -4.861 1.00 90.88 79 TRP A O 1
ATOM 609 N N . VAL A 1 80 ? -11.346 -4.184 -5.290 1.00 90.06 80 VAL A N 1
ATOM 610 C CA . VAL A 1 80 ? -11.010 -2.752 -5.250 1.00 90.06 80 VAL A CA 1
ATOM 611 C C . VAL A 1 80 ? -11.728 -1.999 -6.371 1.00 90.06 80 VAL A C 1
ATOM 613 O O . VAL A 1 80 ? -12.325 -0.960 -6.109 1.00 90.06 80 VAL A O 1
ATOM 616 N N . TYR A 1 81 ? -11.738 -2.536 -7.595 1.00 90.00 81 TYR A N 1
ATOM 617 C CA . TYR A 1 81 ? -12.399 -1.911 -8.744 1.00 90.00 81 TYR A CA 1
ATOM 618 C C . TYR A 1 81 ? -13.900 -1.675 -8.509 1.00 90.00 81 TYR A C 1
ATOM 620 O O . TYR A 1 81 ? -14.410 -0.594 -8.790 1.00 90.00 81 TYR A O 1
ATOM 628 N N . ARG A 1 82 ? -14.597 -2.640 -7.892 1.00 89.81 82 ARG A N 1
ATOM 629 C CA . ARG A 1 82 ? -16.023 -2.512 -7.526 1.00 89.81 82 ARG A CA 1
ATOM 630 C C . ARG A 1 82 ? -16.319 -1.437 -6.476 1.00 89.81 82 ARG A C 1
ATOM 632 O O . ARG A 1 82 ? -17.482 -1.169 -6.232 1.00 89.81 82 ARG A O 1
ATOM 639 N N . ARG A 1 83 ? -15.306 -0.875 -5.810 1.00 82.06 83 ARG A N 1
ATOM 640 C CA . ARG A 1 83 ? -15.470 0.228 -4.844 1.00 82.06 83 ARG A CA 1
ATOM 641 C C . ARG A 1 83 ? -15.247 1.605 -5.470 1.00 82.06 83 ARG A C 1
ATOM 643 O O . ARG A 1 83 ? -15.460 2.605 -4.792 1.00 82.06 83 ARG A O 1
ATOM 650 N N . ILE A 1 84 ? -14.774 1.642 -6.717 1.00 80.25 84 ILE A N 1
ATOM 651 C CA . ILE A 1 84 ? -14.600 2.866 -7.509 1.00 80.25 84 ILE A CA 1
ATOM 652 C C . ILE A 1 84 ? -15.910 3.231 -8.221 1.00 80.25 84 ILE A C 1
ATOM 654 O O . ILE A 1 84 ? -16.173 4.407 -8.448 1.00 80.25 84 ILE A O 1
ATOM 658 N N . THR A 1 85 ? -16.699 2.216 -8.593 1.00 59.88 85 THR A N 1
ATOM 659 C CA . THR A 1 85 ? -17.985 2.334 -9.308 1.00 59.88 85 THR A CA 1
ATOM 660 C C . THR A 1 85 ? -19.144 2.210 -8.331 1.00 59.88 85 THR A C 1
ATOM 662 O O . THR A 1 85 ? -20.143 2.935 -8.515 1.00 59.88 85 THR A O 1
#

InterPro domains:
  IPR002885 Pentatricopeptide repeat [PF01535] (2-22)
  IPR002885 Penta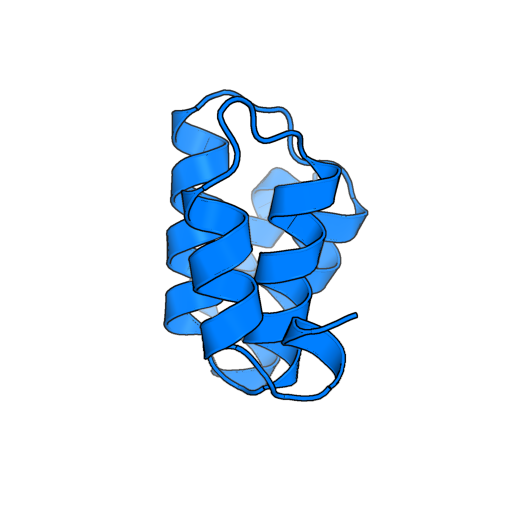tricopeptide repeat [PF01535] (24-50)
  IPR002885 Pentatricopeptide repeat [PS51375] (22-56)
  IPR002885 Pentatricopeptide repeat [TIGR00756] (24-56)
  IPR011990 Tetratricopeptide-like helical domain superfamily [G3DSA:1.25.40.10] (1-85)
  IPR046960 Pentatricopeptide repeat-containing protein At4g14850-like, plant [PTHR47926] (1-83)

Mean predicted aligned error: 4.09 Å

Secondary structure (DSSP, 8-state):
-TGGGT-HHHHHHHHHH-SS--HHHHHHHHHHHHHTT-HHHHHHHHHHHHHTTPPPPHHHHHHHHHHHHHTT-HHHHHHHHTTT-

Sequence (85 aa):
MFAKCGDLESASLMFNQLRKKCIITWTSVVAGLAFNGQCKEALALFDEICLERIQPHDVIFIAVLSACTHGGLVEKGQWVYRRIT